Protein AF-W1XC45-F1 (afdb_monomer_lite)

pLDDT: mean 91.28, std 10.37, range [58.72, 98.12]

Sequence (75 aa):
MQKEQLSALMDGETLDSELLNELAHNPEMQKTWESYHLIRDSMRGDTPEVLHFDISSRVMAAIEEEPVRQPATLI

Secondary structure (DSSP, 8-state):
-HHHHHHHHHHTS---HHHHHHHHH-HHHHHHHHHHHHHHHHHHT---SS--TTHHHHHHHHHHTS---PPP---

Radius of gyration: 15.96 Å; chains: 1; bounding box: 31×31×47 Å

Structure (mmCIF, N/CA/C/O backbone):
data_AF-W1XC45-F1
#
_entry.id   AF-W1XC45-F1
#
loop_
_atom_site.group_PDB
_atom_site.id
_atom_site.type_symbol
_atom_site.label_atom_id
_atom_site.label_alt_id
_atom_site.label_comp_id
_atom_site.label_asym_id
_atom_site.label_entity_id
_atom_site.label_seq_id
_atom_site.pdbx_PDB_ins_code
_atom_site.Cartn_x
_atom_site.Cartn_y
_atom_site.Cartn_z
_atom_site.occupancy
_atom_site.B_iso_or_equiv
_atom_site.auth_seq_id
_atom_site.auth_comp_id
_atom_site.auth_asym_id
_atom_site.auth_atom_id
_atom_site.pdbx_PDB_model_num
ATOM 1 N N . MET A 1 1 ? 3.480 12.428 12.806 1.00 63.28 1 MET A N 1
ATOM 2 C CA . MET A 1 1 ? 3.580 13.131 11.512 1.00 63.28 1 MET A CA 1
ATOM 3 C C . MET A 1 1 ? 3.761 12.167 10.349 1.00 63.28 1 MET A C 1
ATOM 5 O O . MET A 1 1 ? 2.872 12.137 9.521 1.00 63.28 1 MET A O 1
ATOM 9 N N . GLN A 1 2 ? 4.794 11.313 10.311 1.00 78.75 2 GLN A N 1
ATOM 10 C CA . GLN A 1 2 ? 5.020 10.408 9.160 1.00 78.75 2 GLN A CA 1
ATOM 11 C C . GLN A 1 2 ? 3.796 9.557 8.759 1.00 78.75 2 GLN A C 1
ATOM 13 O O . GLN A 1 2 ? 3.455 9.480 7.585 1.00 78.75 2 GLN A O 1
ATOM 18 N N . LYS A 1 3 ? 3.066 8.978 9.726 1.00 87.75 3 LYS A N 1
ATOM 19 C CA . LYS A 1 3 ? 1.839 8.199 9.444 1.00 87.75 3 LYS A CA 1
ATOM 20 C C . LYS A 1 3 ? 0.673 9.035 8.898 1.00 87.75 3 LYS A C 1
ATOM 22 O O . LYS A 1 3 ? -0.123 8.535 8.116 1.00 87.75 3 LYS A O 1
ATOM 27 N N . GLU A 1 4 ? 0.584 10.298 9.299 1.00 92.69 4 GLU A N 1
ATOM 28 C CA . GLU A 1 4 ? -0.443 11.235 8.829 1.00 92.69 4 GLU A CA 1
ATOM 29 C C . GLU A 1 4 ? -0.162 11.665 7.387 1.00 92.69 4 GLU A C 1
ATOM 31 O O . GLU A 1 4 ? -1.052 11.613 6.545 1.00 92.69 4 GLU A O 1
ATOM 36 N N . GLN A 1 5 ? 1.101 11.975 7.078 1.00 91.81 5 GLN A N 1
ATOM 37 C CA . GLN A 1 5 ? 1.547 12.263 5.713 1.00 91.81 5 GLN A CA 1
ATOM 38 C C . GLN A 1 5 ? 1.312 11.064 4.787 1.00 91.81 5 GLN A C 1
ATOM 40 O O . GLN A 1 5 ? 0.840 11.236 3.667 1.00 91.81 5 GLN A O 1
ATOM 45 N N . LEU A 1 6 ? 1.565 9.843 5.272 1.00 93.25 6 LEU A N 1
ATOM 46 C CA . LEU A 1 6 ? 1.283 8.617 4.528 1.00 93.25 6 LEU A CA 1
ATOM 47 C C . LEU A 1 6 ? -0.219 8.410 4.270 1.00 93.25 6 LEU A C 1
ATOM 49 O O . LEU A 1 6 ? -0.590 7.969 3.186 1.00 93.25 6 LEU A O 1
ATOM 53 N N . SER A 1 7 ? -1.081 8.752 5.234 1.00 94.56 7 SER A N 1
ATOM 54 C CA . SER A 1 7 ? -2.538 8.731 5.045 1.00 94.56 7 SER A CA 1
ATOM 55 C C . SER A 1 7 ? -2.969 9.732 3.973 1.00 94.56 7 SER A C 1
ATOM 57 O O . SER A 1 7 ? -3.674 9.359 3.042 1.00 94.56 7 SER A O 1
ATOM 59 N N . ALA A 1 8 ? -2.485 10.976 4.047 1.00 95.19 8 ALA A N 1
ATOM 60 C CA . ALA A 1 8 ? -2.792 11.999 3.050 1.00 95.19 8 ALA A CA 1
ATOM 61 C C . ALA A 1 8 ? -2.310 11.595 1.644 1.00 95.19 8 ALA A C 1
ATOM 63 O O . ALA A 1 8 ? -3.016 11.815 0.662 1.00 95.19 8 ALA A O 1
ATOM 64 N N . LEU A 1 9 ? -1.133 10.963 1.542 1.00 94.62 9 LEU A N 1
ATOM 65 C CA . LEU A 1 9 ? -0.606 10.443 0.278 1.00 94.62 9 LEU A CA 1
ATOM 66 C C . LEU A 1 9 ? -1.514 9.345 -0.286 1.00 94.62 9 LEU A C 1
ATOM 68 O O . LEU A 1 9 ? -1.795 9.316 -1.481 1.00 94.62 9 LEU A O 1
ATOM 72 N N . MET A 1 10 ? -2.006 8.456 0.577 1.00 93.94 10 MET A N 1
ATOM 73 C CA . MET A 1 10 ? -2.900 7.368 0.192 1.00 93.94 10 MET A CA 1
ATOM 74 C C . MET A 1 10 ? -4.256 7.855 -0.335 1.00 93.94 10 MET A C 1
ATOM 76 O O . MET A 1 10 ? -4.881 7.201 -1.178 1.00 93.94 10 MET A O 1
ATOM 80 N N . ASP A 1 11 ? -4.747 8.964 0.207 1.00 94.06 11 ASP A N 1
ATOM 81 C CA . ASP A 1 11 ? -5.995 9.599 -0.215 1.00 94.06 11 ASP A CA 1
ATOM 82 C C . ASP A 1 11 ? -5.799 10.504 -1.448 1.00 94.06 11 ASP A C 1
ATOM 84 O O . ASP A 1 11 ? -6.777 10.934 -2.052 1.00 94.06 11 ASP A O 1
ATOM 88 N N . GLY A 1 12 ? -4.550 10.738 -1.876 1.00 93.12 12 GLY A N 1
ATOM 89 C CA . GLY A 1 12 ? -4.218 11.627 -2.995 1.00 93.12 12 GLY A CA 1
ATOM 90 C C . GLY A 1 12 ? -4.263 13.118 -2.640 1.00 93.12 12 GLY A C 1
ATOM 91 O O . GLY A 1 12 ? -4.180 13.961 -3.528 1.00 93.12 12 GLY A O 1
ATOM 92 N N . GLU A 1 13 ? -4.365 13.446 -1.351 1.00 94.38 13 GLU A N 1
ATOM 93 C CA . GLU A 1 13 ? -4.429 14.814 -0.818 1.00 94.38 13 GLU A CA 1
ATOM 94 C C . GLU A 1 13 ? -3.040 15.479 -0.734 1.00 94.38 13 GLU A C 1
ATOM 96 O O . GLU A 1 13 ? -2.925 16.697 -0.598 1.00 94.38 13 GLU A O 1
ATOM 101 N N . THR A 1 14 ? -1.961 14.695 -0.838 1.00 89.44 14 THR A N 1
ATOM 102 C CA . THR A 1 14 ? -0.590 15.191 -1.028 1.00 89.44 14 THR A CA 1
ATOM 103 C C . THR A 1 14 ? 0.134 14.372 -2.091 1.00 89.44 14 THR A C 1
ATOM 105 O O . THR A 1 14 ? -0.009 13.153 -2.153 1.00 89.44 14 THR A O 1
ATOM 108 N N . LEU A 1 15 ? 0.922 15.044 -2.930 1.00 83.75 15 LEU A N 1
ATOM 109 C CA . LEU A 1 15 ? 1.750 14.441 -3.975 1.00 83.75 15 LEU A CA 1
ATOM 110 C C . LEU A 1 15 ? 3.166 15.007 -3.864 1.00 83.75 15 LEU A C 1
ATOM 112 O O . LEU A 1 15 ? 3.607 15.813 -4.681 1.00 83.75 15 LEU A O 1
ATOM 116 N N . ASP A 1 16 ? 3.849 14.608 -2.795 1.00 90.06 16 ASP A N 1
ATOM 117 C CA . ASP A 1 16 ? 5.222 15.005 -2.504 1.00 90.06 16 ASP A CA 1
ATOM 118 C C . ASP A 1 16 ? 6.208 13.918 -2.960 1.00 90.06 16 ASP A C 1
ATOM 120 O O . ASP A 1 16 ? 6.154 12.766 -2.517 1.00 90.06 16 ASP A O 1
ATOM 124 N N . SER A 1 17 ? 7.121 14.290 -3.858 1.00 90.75 17 SER A N 1
ATOM 125 C CA . SER A 1 17 ? 8.162 13.401 -4.373 1.00 90.75 17 SER A CA 1
ATOM 126 C C . SER A 1 17 ? 9.140 12.937 -3.297 1.00 90.75 17 SER A C 1
ATOM 128 O O . SER A 1 17 ? 9.642 11.817 -3.388 1.00 90.75 17 SER A O 1
ATOM 130 N N . GLU A 1 18 ? 9.418 13.765 -2.286 1.00 91.94 18 GLU A N 1
ATOM 131 C CA . GLU A 1 18 ? 10.318 13.377 -1.195 1.00 91.94 18 GLU A CA 1
ATOM 132 C C . GLU A 1 18 ? 9.669 12.302 -0.327 1.00 91.94 18 GLU A C 1
ATOM 134 O O . GLU A 1 18 ? 10.290 11.273 -0.058 1.00 91.94 18 GLU A O 1
ATOM 139 N N . LEU A 1 19 ? 8.389 12.480 0.010 1.00 91.56 19 LEU A N 1
ATOM 140 C CA . LEU A 1 19 ? 7.603 11.488 0.738 1.00 91.56 19 LEU A CA 1
ATOM 141 C C . LEU A 1 19 ? 7.469 10.165 -0.033 1.00 91.56 19 LEU A C 1
ATOM 143 O O . LEU A 1 19 ? 7.569 9.094 0.564 1.00 91.56 19 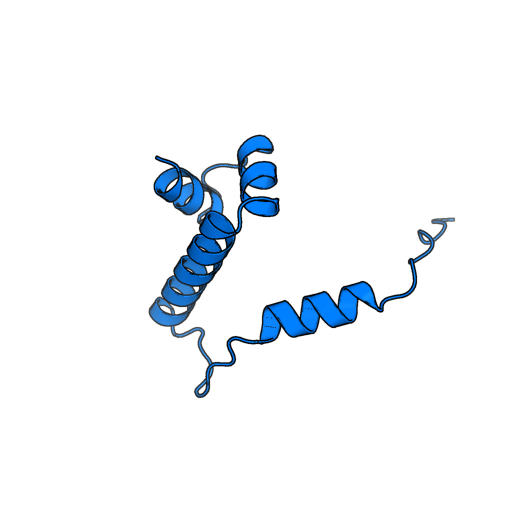LEU A O 1
ATOM 147 N N . LEU A 1 20 ? 7.276 10.220 -1.356 1.00 94.19 20 LEU A N 1
ATOM 148 C CA . LEU A 1 20 ? 7.264 9.026 -2.212 1.00 94.19 20 LEU A CA 1
ATOM 149 C C . LEU A 1 20 ? 8.613 8.302 -2.191 1.00 94.19 20 LEU A C 1
ATOM 151 O O . LEU A 1 20 ? 8.658 7.075 -2.089 1.00 94.19 20 LEU A O 1
ATOM 155 N N . ASN A 1 21 ? 9.712 9.053 -2.260 1.00 94.75 21 ASN A N 1
ATOM 156 C CA . ASN A 1 21 ? 11.049 8.486 -2.168 1.00 94.75 21 ASN A CA 1
ATOM 157 C C . ASN A 1 21 ? 11.315 7.877 -0.782 1.00 94.75 21 ASN A C 1
ATOM 159 O O . ASN A 1 21 ? 11.905 6.803 -0.692 1.00 94.75 21 ASN A O 1
ATOM 163 N N . GLU A 1 22 ? 10.856 8.514 0.295 1.00 93.94 22 GLU A N 1
ATOM 164 C CA . GLU A 1 22 ? 10.964 7.975 1.653 1.00 93.94 22 GLU A CA 1
ATOM 165 C C . GLU A 1 22 ? 10.156 6.678 1.804 1.00 93.94 22 GLU A C 1
ATOM 167 O O . GLU A 1 22 ? 10.691 5.670 2.269 1.00 93.94 22 GLU A O 1
ATOM 172 N N . LEU A 1 23 ? 8.906 6.659 1.327 1.00 94.62 23 LEU A N 1
ATOM 173 C CA . LEU A 1 23 ? 8.064 5.461 1.294 1.00 94.62 23 LEU A CA 1
ATOM 174 C C . LEU A 1 23 ? 8.746 4.312 0.534 1.00 94.62 23 LEU A C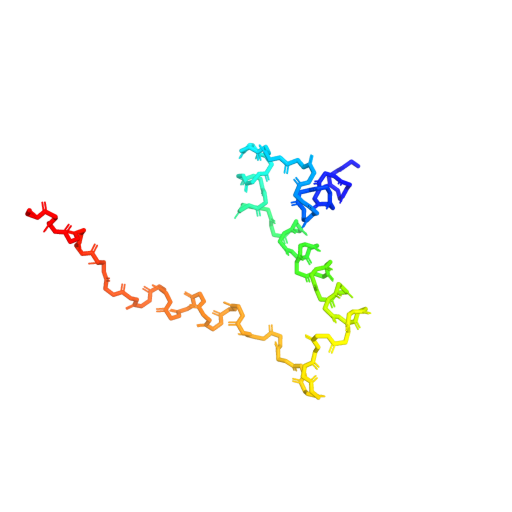 1
ATOM 176 O O . LEU A 1 23 ? 8.755 3.175 1.007 1.00 94.62 23 LEU A O 1
ATOM 180 N N . ALA A 1 24 ? 9.363 4.598 -0.614 1.00 95.06 24 ALA A N 1
ATOM 181 C CA . ALA A 1 24 ? 10.034 3.589 -1.430 1.00 95.06 24 ALA A CA 1
ATOM 182 C C . ALA A 1 24 ? 11.242 2.930 -0.734 1.00 95.06 24 ALA A C 1
ATOM 184 O O . ALA A 1 24 ? 11.581 1.796 -1.065 1.00 95.06 24 ALA A O 1
ATOM 185 N N . HIS A 1 25 ? 11.860 3.588 0.252 1.00 96.06 25 HIS A N 1
ATOM 186 C CA . HIS A 1 25 ? 13.088 3.104 0.898 1.00 96.06 25 HIS A CA 1
ATOM 187 C C . HIS A 1 25 ? 12.940 2.779 2.393 1.00 96.06 25 HIS A C 1
ATOM 189 O O . HIS A 1 25 ? 13.880 2.251 2.988 1.00 96.06 25 HIS A O 1
ATOM 195 N N . ASN A 1 26 ? 11.791 3.063 3.014 1.00 96.31 26 ASN A N 1
ATOM 196 C CA . ASN A 1 26 ? 11.551 2.820 4.437 1.00 96.31 26 ASN A CA 1
ATOM 197 C C . ASN A 1 26 ? 10.611 1.610 4.668 1.00 96.31 26 ASN A C 1
ATOM 199 O O . ASN A 1 26 ? 9.400 1.727 4.455 1.00 96.31 26 ASN A O 1
ATOM 203 N N . PRO A 1 27 ? 11.117 0.471 5.189 1.00 95.06 27 PRO A N 1
ATOM 204 C CA . PRO A 1 27 ? 10.307 -0.730 5.423 1.00 95.06 27 PRO A CA 1
ATOM 205 C C . PRO A 1 27 ? 9.137 -0.537 6.399 1.00 95.06 27 PRO A C 1
ATOM 207 O O . PRO A 1 27 ? 8.090 -1.169 6.251 1.00 95.06 27 PRO A O 1
ATOM 210 N N . GLU A 1 28 ? 9.275 0.333 7.405 1.00 95.44 28 GLU A N 1
ATOM 211 C CA . GLU A 1 28 ? 8.190 0.602 8.357 1.00 95.44 28 GLU A CA 1
ATOM 212 C C . GLU A 1 28 ? 7.040 1.367 7.684 1.00 95.44 28 GLU A C 1
ATOM 214 O O . GLU A 1 28 ? 5.859 1.078 7.922 1.00 95.44 28 GLU A O 1
ATOM 219 N N . MET A 1 29 ? 7.373 2.308 6.797 1.00 95.44 29 MET A N 1
ATOM 220 C CA . MET A 1 29 ? 6.379 3.031 6.004 1.00 95.44 29 MET A CA 1
ATOM 221 C C . MET A 1 29 ? 5.689 2.115 4.998 1.00 95.44 29 MET A C 1
ATOM 223 O O . MET A 1 29 ? 4.469 2.170 4.894 1.00 95.44 29 MET A O 1
ATOM 227 N N . GLN A 1 30 ? 6.426 1.219 4.337 1.00 96.88 30 GLN A N 1
ATOM 228 C CA . GLN A 1 30 ? 5.856 0.222 3.421 1.00 96.88 30 GLN A CA 1
ATOM 229 C C . GLN A 1 30 ? 4.851 -0.690 4.131 1.00 96.88 30 GLN A C 1
ATOM 231 O O . GLN A 1 30 ? 3.745 -0.900 3.639 1.00 96.88 30 GLN A O 1
ATOM 236 N N . LYS A 1 31 ? 5.181 -1.159 5.341 1.00 96.69 31 LYS A N 1
ATOM 237 C CA . LYS A 1 31 ? 4.258 -1.957 6.160 1.00 96.69 31 LYS A CA 1
ATOM 238 C C . LYS A 1 31 ? 3.009 -1.174 6.568 1.00 96.69 31 LYS A C 1
ATOM 240 O O . LYS A 1 31 ? 1.902 -1.715 6.603 1.00 96.69 31 LYS A O 1
ATOM 245 N N . THR A 1 32 ? 3.174 0.105 6.901 1.00 96.62 32 THR A N 1
ATOM 246 C CA . THR A 1 32 ? 2.041 0.977 7.243 1.00 96.62 32 THR A CA 1
ATOM 247 C C . THR A 1 32 ? 1.154 1.221 6.018 1.00 96.62 32 THR A C 1
ATOM 249 O O . THR A 1 32 ? -0.066 1.145 6.134 1.00 96.62 32 THR A O 1
ATOM 252 N N . TRP A 1 33 ? 1.756 1.434 4.846 1.00 97.00 33 TRP A N 1
ATOM 253 C CA . TRP A 1 33 ? 1.072 1.597 3.564 1.00 97.00 33 TRP A CA 1
ATOM 254 C C . TRP A 1 33 ? 0.233 0.369 3.202 1.00 97.00 33 TRP A C 1
ATOM 256 O O . TRP A 1 33 ? -0.957 0.502 2.922 1.00 97.00 33 TRP A O 1
ATOM 266 N N . GLU A 1 34 ? 0.819 -0.827 3.300 1.00 97.81 34 GLU A N 1
ATOM 267 C CA . GLU A 1 34 ? 0.115 -2.101 3.116 1.00 97.81 34 GLU A CA 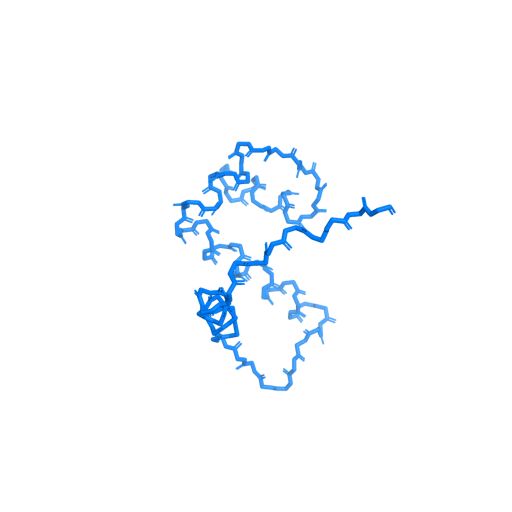1
ATOM 268 C C . GLU A 1 34 ? -1.075 -2.226 4.078 1.00 97.81 34 GLU A C 1
ATOM 270 O O . GLU A 1 34 ? -2.197 -2.505 3.658 1.00 97.81 34 GLU A O 1
ATOM 275 N N . SER A 1 35 ? -0.851 -1.957 5.368 1.00 97.50 35 SER A N 1
ATOM 276 C CA . SER A 1 35 ? -1.887 -2.080 6.400 1.00 97.50 35 SER A CA 1
ATOM 277 C C . SER A 1 35 ? -3.066 -1.137 6.153 1.00 97.50 35 SER A C 1
ATOM 279 O O . SER A 1 35 ? -4.221 -1.526 6.306 1.00 97.50 35 SER A O 1
ATOM 281 N N . TYR A 1 36 ? -2.792 0.111 5.777 1.00 97.75 36 TYR A N 1
ATOM 282 C CA . TYR A 1 36 ? -3.830 1.102 5.510 1.00 97.75 36 TYR A CA 1
ATOM 283 C C . TYR A 1 36 ? -4.643 0.759 4.250 1.00 97.75 36 TYR A C 1
ATOM 285 O O . TYR A 1 36 ? -5.867 0.893 4.274 1.00 97.75 36 TYR A O 1
ATOM 293 N N . HIS A 1 37 ? -4.007 0.244 3.192 1.00 97.62 37 HIS A N 1
ATOM 294 C CA . HIS A 1 37 ? -4.722 -0.223 2.002 1.00 97.62 37 HIS A CA 1
ATOM 295 C C . HIS A 1 37 ? -5.581 -1.454 2.308 1.00 97.62 37 HIS A C 1
ATOM 297 O O . HIS A 1 37 ? -6.747 -1.486 1.931 1.00 97.62 37 HIS A O 1
ATOM 303 N N . LEU A 1 38 ? -5.070 -2.403 3.096 1.00 98.00 38 LEU A N 1
ATOM 304 C CA . LEU A 1 38 ? -5.852 -3.558 3.539 1.00 98.00 38 LEU A CA 1
ATOM 305 C C . LEU A 1 38 ? -7.085 -3.148 4.364 1.00 98.00 38 LEU A C 1
ATOM 307 O O . LEU A 1 38 ? -8.172 -3.693 4.173 1.00 98.00 38 LEU A O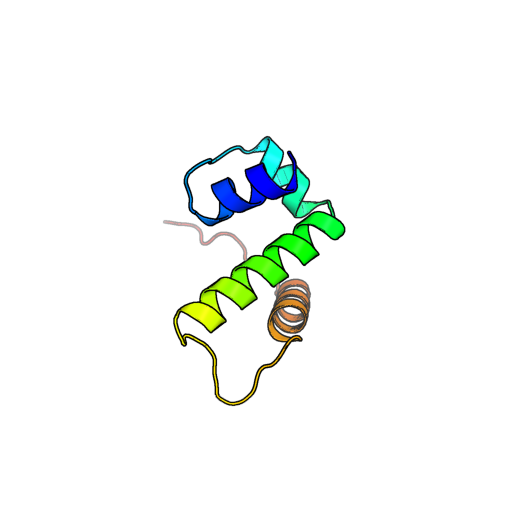 1
ATOM 311 N N . ILE A 1 39 ? -6.935 -2.183 5.280 1.00 97.75 39 ILE A N 1
ATOM 312 C CA . ILE A 1 39 ? -8.060 -1.640 6.057 1.00 97.75 39 ILE A CA 1
ATOM 313 C C . ILE A 1 39 ? -9.089 -0.993 5.123 1.00 97.75 39 ILE A C 1
ATOM 315 O O . ILE A 1 39 ? -10.282 -1.249 5.269 1.00 97.75 39 ILE A O 1
ATOM 319 N N . ARG A 1 40 ? -8.641 -0.188 4.154 1.00 97.62 40 ARG A N 1
ATOM 320 C CA . ARG A 1 40 ? -9.506 0.456 3.157 1.00 97.62 40 ARG A CA 1
ATOM 321 C C . ARG A 1 40 ? -10.307 -0.569 2.354 1.00 97.62 40 ARG A C 1
ATOM 323 O O . ARG A 1 40 ? -11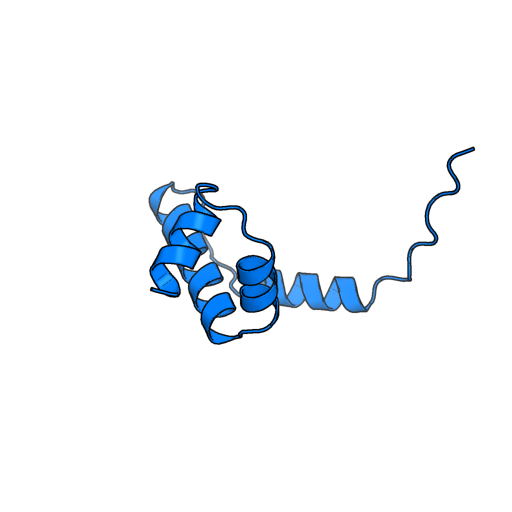.521 -0.409 2.240 1.00 97.62 40 ARG A O 1
ATOM 330 N N . ASP A 1 41 ? -9.653 -1.605 1.842 1.00 98.00 41 ASP A N 1
ATOM 331 C CA . ASP A 1 41 ? -10.299 -2.644 1.035 1.00 98.00 41 ASP A CA 1
ATOM 332 C C . ASP A 1 41 ? -11.311 -3.433 1.881 1.00 98.00 41 ASP A C 1
ATOM 334 O O . ASP A 1 41 ? -12.447 -3.656 1.463 1.00 98.00 41 ASP A O 1
ATOM 338 N N . SER A 1 42 ? -10.961 -3.751 3.133 1.00 97.75 42 SER A N 1
ATOM 339 C CA . SER A 1 42 ? -11.868 -4.389 4.097 1.00 97.75 42 SER A CA 1
ATOM 340 C C . SER A 1 42 ? -13.107 -3.533 4.394 1.00 97.75 42 SER A C 1
ATOM 342 O O . SER A 1 42 ? -14.234 -4.023 4.328 1.00 97.75 42 SER A O 1
ATOM 344 N N . MET A 1 43 ? -12.929 -2.229 4.644 1.00 98.12 43 MET A N 1
ATOM 345 C CA . MET A 1 43 ? -14.037 -1.300 4.905 1.00 98.12 43 MET A CA 1
ATOM 346 C C . MET A 1 43 ? -14.979 -1.129 3.707 1.00 98.12 43 MET A C 1
ATOM 348 O O . MET A 1 43 ? -16.161 -0.843 3.903 1.00 98.12 43 MET A O 1
ATOM 352 N N . ARG A 1 44 ? -14.475 -1.282 2.479 1.00 97.75 44 ARG A N 1
ATOM 353 C CA . ARG A 1 44 ? -15.273 -1.192 1.246 1.00 97.75 44 ARG A CA 1
ATOM 354 C C . ARG A 1 44 ? -15.945 -2.508 0.860 1.00 97.75 44 ARG A C 1
ATOM 356 O O . ARG A 1 44 ? -16.834 -2.498 0.015 1.00 97.75 44 ARG A O 1
ATOM 363 N N . GLY A 1 45 ? -15.562 -3.617 1.491 1.00 97.38 45 GLY A N 1
ATOM 364 C CA . GLY A 1 45 ? -15.968 -4.952 1.055 1.00 97.38 45 GLY A CA 1
ATOM 365 C C . GLY A 1 45 ? -15.236 -5.416 -0.209 1.00 97.38 45 GLY A C 1
ATOM 366 O O . GLY A 1 45 ? -15.658 -6.390 -0.824 1.00 97.38 45 GLY A O 1
ATOM 367 N N . ASP A 1 46 ? -14.125 -4.768 -0.567 1.00 97.62 46 ASP A N 1
ATOM 368 C CA . ASP A 1 46 ? -13.289 -5.067 -1.737 1.00 97.62 46 ASP A CA 1
ATOM 369 C C . ASP A 1 46 ? -12.259 -6.167 -1.421 1.00 97.62 46 ASP A C 1
ATOM 371 O O . ASP A 1 46 ? -11.109 -6.127 -1.854 1.00 97.62 46 ASP A O 1
ATOM 375 N N . THR A 1 47 ? -12.657 -7.166 -0.629 1.00 96.88 47 THR A N 1
ATOM 376 C CA . THR A 1 47 ? -11.790 -8.294 -0.271 1.00 96.88 47 THR A CA 1
ATOM 377 C C . THR A 1 47 ? -12.377 -9.603 -0.789 1.00 96.88 47 THR A C 1
ATOM 379 O O . THR A 1 47 ? -13.591 -9.809 -0.713 1.00 96.88 47 THR A O 1
ATOM 382 N N . PRO A 1 48 ? -11.546 -10.506 -1.336 1.00 95.50 48 PRO A N 1
ATOM 383 C CA . PRO A 1 48 ? -11.986 -11.860 -1.644 1.00 95.50 48 PRO A CA 1
ATOM 384 C C . PRO A 1 48 ? -12.351 -12.618 -0.359 1.00 95.50 48 PRO A C 1
ATOM 386 O O . PRO A 1 48 ? -11.925 -12.255 0.735 1.00 95.50 48 PRO A O 1
ATOM 389 N N . GLU A 1 49 ? -13.073 -13.734 -0.502 1.00 96.25 49 GLU A N 1
ATOM 390 C CA . GLU A 1 49 ? -13.389 -14.631 0.623 1.00 96.25 49 GLU A CA 1
ATOM 391 C C . GLU A 1 49 ? -12.124 -15.141 1.341 1.00 96.25 49 GLU A C 1
ATOM 393 O O . GLU A 1 49 ? -12.124 -15.330 2.557 1.00 96.25 49 GLU A O 1
ATOM 398 N N . VAL A 1 50 ? -11.027 -15.323 0.596 1.00 97.19 50 VAL A N 1
ATOM 399 C CA . VAL A 1 50 ? -9.723 -15.744 1.122 1.00 97.19 50 VAL A CA 1
ATOM 400 C C . VAL A 1 50 ? -8.668 -14.696 0.794 1.00 97.19 50 VAL A C 1
ATOM 402 O O . VAL A 1 50 ? -8.401 -14.411 -0.373 1.00 97.19 50 VAL A O 1
ATOM 405 N N . LEU A 1 51 ? -8.031 -14.156 1.833 1.00 97.38 51 LEU A N 1
ATOM 406 C CA . LEU A 1 51 ? -6.943 -13.190 1.704 1.00 97.38 51 LEU A CA 1
ATOM 407 C C . LEU A 1 51 ? -5.602 -13.889 1.457 1.00 97.38 51 LEU A C 1
ATOM 409 O O . LEU A 1 51 ? -5.229 -14.824 2.166 1.00 97.38 51 LEU A O 1
ATOM 413 N N . HIS A 1 52 ? -4.850 -13.368 0.490 1.00 97.38 52 HIS A N 1
ATOM 414 C CA . HIS A 1 52 ? -3.478 -13.767 0.193 1.00 97.38 52 HIS A CA 1
ATOM 415 C C . HIS A 1 52 ? -2.541 -12.582 0.450 1.00 97.38 52 HIS A C 1
ATOM 417 O O . HIS A 1 52 ? -2.620 -11.568 -0.238 1.00 97.38 52 HIS A O 1
ATOM 423 N N . PHE A 1 53 ? -1.653 -12.706 1.438 1.00 96.94 53 PHE A N 1
ATOM 424 C CA . PHE A 1 53 ? -0.722 -11.639 1.845 1.00 96.94 53 PHE A CA 1
ATOM 425 C C . PHE A 1 53 ? 0.641 -11.707 1.134 1.00 96.94 53 PHE A C 1
ATOM 427 O O . PHE A 1 53 ? 1.551 -10.952 1.450 1.00 96.94 53 PHE A O 1
ATOM 434 N N . ASP A 1 54 ? 0.805 -12.624 0.180 1.00 97.50 54 ASP A N 1
ATOM 435 C CA . ASP A 1 54 ? 2.034 -12.847 -0.590 1.00 97.50 54 ASP A CA 1
ATOM 436 C C . ASP A 1 54 ? 1.933 -12.341 -2.041 1.00 97.50 54 ASP A C 1
ATOM 438 O O . ASP A 1 54 ? 2.833 -12.571 -2.847 1.00 97.50 54 ASP A O 1
ATOM 442 N N . ILE A 1 55 ? 0.839 -11.660 -2.404 1.00 97.62 55 ILE A N 1
ATOM 443 C CA . ILE A 1 55 ? 0.604 -11.198 -3.780 1.00 97.62 55 ILE A CA 1
ATOM 444 C C . ILE A 1 55 ? 1.702 -10.225 -4.214 1.00 97.62 55 ILE A C 1
ATOM 446 O O . ILE A 1 55 ? 2.342 -10.440 -5.241 1.00 97.62 55 ILE A O 1
ATOM 450 N N . SER A 1 56 ? 1.932 -9.165 -3.435 1.00 97.12 56 SER A N 1
ATOM 451 C CA . SER A 1 56 ? 2.901 -8.117 -3.772 1.00 97.12 56 SER A CA 1
ATOM 452 C C . SER A 1 56 ? 4.319 -8.677 -3.880 1.00 97.12 56 SER A C 1
ATOM 454 O O . SER A 1 56 ? 5.003 -8.400 -4.860 1.00 97.12 56 SER A O 1
ATOM 456 N N . SER A 1 57 ? 4.746 -9.530 -2.945 1.00 97.00 57 SER A N 1
ATOM 457 C CA . SER A 1 57 ? 6.081 -10.139 -2.970 1.00 97.00 57 SER A CA 1
ATOM 458 C C . SER A 1 57 ? 6.282 -11.067 -4.170 1.00 97.00 57 SER A C 1
ATOM 460 O O . SER A 1 57 ? 7.324 -11.006 -4.819 1.00 97.00 57 SER A O 1
ATOM 462 N N . ARG A 1 58 ? 5.277 -11.876 -4.526 1.00 97.94 58 ARG A N 1
ATOM 463 C CA . ARG A 1 58 ? 5.327 -12.731 -5.722 1.00 97.94 58 ARG A CA 1
ATOM 464 C C . ARG A 1 58 ? 5.356 -11.926 -7.016 1.00 97.94 58 ARG A C 1
ATOM 466 O O . ARG A 1 58 ? 6.065 -12.306 -7.942 1.00 97.94 58 ARG A O 1
ATOM 473 N N . VAL A 1 59 ? 4.603 -10.829 -7.082 1.00 97.06 59 VAL A N 1
ATOM 474 C CA . VAL A 1 59 ? 4.637 -9.910 -8.227 1.00 97.06 59 VAL A CA 1
ATOM 475 C C . VAL A 1 59 ? 6.015 -9.264 -8.349 1.00 97.06 59 VAL A C 1
ATOM 477 O O . VAL A 1 59 ? 6.578 -9.274 -9.438 1.00 97.06 59 VAL A O 1
ATOM 480 N N . MET A 1 60 ? 6.594 -8.771 -7.250 1.00 95.50 60 MET A N 1
ATOM 481 C CA . MET A 1 60 ? 7.935 -8.178 -7.263 1.00 95.50 60 MET A CA 1
ATOM 482 C C . MET A 1 60 ? 9.006 -9.179 -7.712 1.00 95.50 60 MET A C 1
ATOM 484 O O . MET A 1 60 ? 9.824 -8.835 -8.558 1.00 95.50 60 MET A O 1
ATOM 488 N N . ALA A 1 61 ? 8.954 -10.427 -7.234 1.00 96.69 61 ALA A N 1
ATOM 489 C CA . ALA A 1 61 ? 9.871 -11.477 -7.680 1.00 96.69 61 ALA A CA 1
ATOM 490 C C . ALA A 1 61 ? 9.748 -11.757 -9.191 1.00 96.69 61 ALA A C 1
ATOM 492 O O . ALA A 1 61 ? 10.750 -11.898 -9.883 1.00 96.69 61 ALA A O 1
ATOM 493 N N . ALA A 1 62 ? 8.525 -11.776 -9.730 1.00 96.50 62 ALA A N 1
ATOM 494 C CA . ALA A 1 62 ? 8.311 -11.942 -11.167 1.00 96.50 62 ALA A CA 1
ATOM 495 C C . ALA A 1 62 ? 8.819 -10.742 -11.991 1.00 96.50 62 ALA A C 1
ATOM 497 O O . ALA A 1 62 ? 9.294 -10.933 -13.107 1.00 96.50 62 ALA A O 1
ATOM 498 N N . ILE A 1 63 ? 8.737 -9.519 -11.450 1.00 93.94 63 ILE A N 1
ATOM 499 C CA . ILE A 1 63 ? 9.289 -8.308 -12.081 1.00 93.94 63 ILE A CA 1
ATOM 500 C C . ILE A 1 63 ? 10.820 -8.374 -12.141 1.00 93.94 63 ILE A C 1
ATOM 502 O O . ILE A 1 63 ? 11.402 -7.996 -13.154 1.00 93.94 63 ILE A O 1
ATOM 506 N N . GLU A 1 64 ? 11.482 -8.863 -11.091 1.00 93.56 64 GLU A N 1
ATOM 507 C CA . GLU A 1 64 ? 12.945 -9.026 -11.071 1.00 93.56 64 GLU A CA 1
ATOM 508 C C . GLU A 1 64 ? 13.448 -10.011 -12.139 1.00 93.56 64 GLU A C 1
ATOM 510 O O . GLU A 1 64 ? 14.550 -9.845 -12.664 1.00 93.56 64 GLU A O 1
ATOM 515 N N . GLU A 1 65 ? 12.639 -11.014 -12.487 1.00 93.69 65 GLU A N 1
ATOM 516 C CA . GLU A 1 65 ? 12.936 -11.982 -13.549 1.00 93.69 65 GLU A CA 1
ATOM 517 C C . GLU A 1 65 ? 12.579 -11.476 -14.959 1.00 93.69 65 GLU A C 1
ATOM 519 O O . GLU A 1 65 ? 12.907 -12.128 -15.957 1.00 93.69 65 GLU A O 1
ATOM 524 N N . GLU A 1 66 ?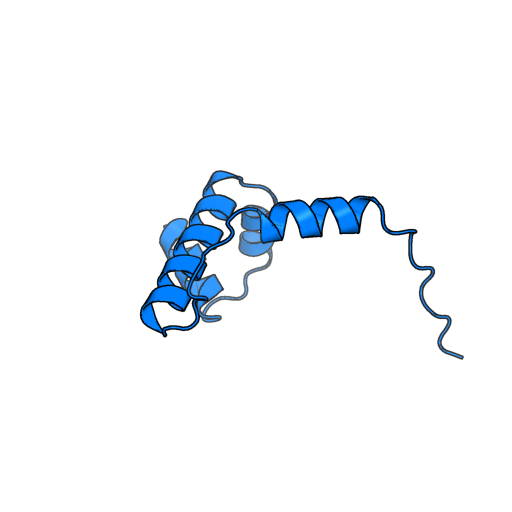 11.910 -10.326 -15.080 1.00 90.94 66 GLU A N 1
ATOM 525 C CA . GLU A 1 66 ? 11.477 -9.814 -16.373 1.00 90.94 66 GLU A CA 1
ATOM 526 C C . GLU A 1 66 ? 12.681 -9.314 -17.200 1.00 90.94 66 GLU A C 1
ATOM 528 O O . GLU A 1 66 ? 13.511 -8.541 -16.709 1.00 90.94 66 GLU A O 1
ATOM 533 N N . PRO A 1 67 ? 12.805 -9.700 -18.486 1.00 85.94 67 PRO A N 1
ATOM 534 C CA . PRO A 1 67 ? 13.845 -9.152 -19.344 1.00 85.94 67 PRO A CA 1
ATOM 535 C C . PRO A 1 67 ? 13.678 -7.636 -19.482 1.00 85.94 67 PRO A C 1
ATOM 537 O O . PRO A 1 67 ? 12.567 -7.137 -19.671 1.00 85.94 67 PRO A O 1
ATOM 540 N N . VAL A 1 68 ? 14.797 -6.901 -19.464 1.00 79.12 68 VAL A N 1
ATOM 541 C CA . VAL A 1 68 ? 14.801 -5.446 -19.674 1.00 79.12 68 VAL A CA 1
ATOM 542 C C . VAL A 1 68 ? 14.100 -5.137 -20.995 1.00 79.12 68 VAL A C 1
ATOM 544 O O . VAL A 1 68 ? 14.632 -5.414 -22.075 1.00 79.12 68 VAL A O 1
ATOM 547 N N . ARG A 1 69 ? 12.896 -4.560 -20.918 1.00 69.69 69 ARG A N 1
ATOM 548 C CA . ARG A 1 69 ? 12.178 -4.110 -22.109 1.00 69.69 69 ARG A CA 1
ATOM 549 C C . ARG A 1 69 ? 13.018 -3.028 -22.770 1.00 69.69 69 ARG A C 1
ATOM 551 O O . ARG A 1 69 ? 13.226 -1.959 -22.198 1.00 69.69 69 ARG A O 1
ATOM 558 N N . GLN A 1 70 ? 13.494 -3.294 -23.984 1.00 63.41 70 GLN A N 1
ATOM 559 C CA . GLN A 1 70 ? 13.980 -2.212 -24.829 1.00 63.41 70 GLN A CA 1
ATOM 560 C C . GLN A 1 70 ? 12.795 -1.270 -25.065 1.00 63.41 70 GLN A C 1
ATOM 562 O O . GLN A 1 70 ? 11.708 -1.758 -25.397 1.00 63.41 70 GLN A O 1
ATOM 567 N N . PRO A 1 71 ? 12.953 0.049 -24.857 1.00 64.12 71 PRO A N 1
ATOM 568 C CA . PRO A 1 71 ? 11.878 0.982 -25.138 1.00 64.12 71 PRO A CA 1
ATOM 569 C C . PRO A 1 71 ? 11.454 0.772 -26.590 1.00 64.12 71 PRO A C 1
ATOM 571 O O . PRO A 1 71 ? 12.295 0.775 -27.493 1.00 64.12 71 PRO A O 1
ATOM 574 N N . ALA A 1 72 ? 10.158 0.526 -26.802 1.00 65.69 72 ALA A N 1
ATOM 575 C CA . ALA A 1 72 ? 9.607 0.410 -28.140 1.00 65.69 72 ALA A CA 1
ATOM 576 C C . ALA A 1 72 ? 10.024 1.667 -28.909 1.00 65.69 72 ALA A C 1
ATOM 578 O O . ALA A 1 72 ? 9.696 2.781 -28.499 1.00 65.69 72 ALA A O 1
ATOM 579 N N . THR A 1 73 ? 10.809 1.494 -29.974 1.00 58.72 73 THR A N 1
ATOM 580 C CA . THR A 1 73 ? 11.126 2.600 -30.873 1.00 58.72 73 THR A CA 1
ATOM 581 C C . THR A 1 73 ? 9.805 3.033 -31.488 1.00 58.72 73 THR A C 1
ATOM 583 O O . THR A 1 73 ? 9.254 2.334 -32.335 1.00 58.72 73 THR A O 1
ATOM 586 N N . LEU A 1 74 ? 9.250 4.135 -30.985 1.00 62.88 74 LEU A N 1
ATOM 587 C CA . LEU A 1 74 ? 8.126 4.810 -31.613 1.00 62.88 74 LEU A CA 1
ATOM 588 C C . LEU A 1 74 ? 8.669 5.394 -32.922 1.00 62.88 74 LEU A C 1
ATOM 590 O O . LEU A 1 74 ? 9.440 6.353 -32.897 1.00 62.88 74 LEU A O 1
ATOM 594 N N . ILE A 1 75 ? 8.356 4.721 -34.030 1.00 60.44 75 ILE A N 1
ATOM 595 C CA . ILE A 1 75 ? 8.543 5.212 -35.403 1.00 60.44 75 ILE A CA 1
ATOM 596 C C . ILE A 1 75 ? 7.413 6.168 -35.765 1.00 60.44 75 ILE A C 1
ATOM 598 O O . ILE A 1 75 ? 6.262 5.882 -35.364 1.00 60.44 75 ILE A O 1
#

Organism: NCBI:txid1403943

Foldseek 3Di:
DLLVVLVCVLVVVDDDPVNVVCCVPDPVSVVSNVVVVVVVCVVVVVDDPDDDPCPVVVVVVVVVVDPDDDPPPPD

InterPro domains:
  IPR005572 Anti sigma-E protein RseA, N-terminal [PF03872] (1-72)
  IPR005572 Anti sigma-E protein RseA, N-terminal [cd16328] (3-64)
  IPR036147 Anti sigma-E protein RseA, N-terminal domain superfamily [G3DSA:1.10.10.880] (1-66)
  IPR036147 Anti sigma-E protein RseA, N-terminal domain superfamily [SSF89069] (1-66)
  IPR052383 Anti-sigma-E factor RseA-like [PTHR38104] (1-70)